Protein AF-A0A067TMC1-F1 (afdb_monomer)

pLDDT: mean 85.46, std 11.44, range [53.53, 95.75]

Secondary structure (DSSP, 8-state):
-HHIIIIIHHHHHHHHHHHHHHHHHH-PPP-HHHHHHHHHHHHHHH--HHHHHHHHHHTT-PPP-

Organism: Galerina marginata (strain CBS 339.88) (NCBI:txid685588)

Nearest PDB structures (foldseek):
  7qqd-assembly2_B  TM=6.083E-01  e=4.143E+00  Homo sapiens
  6c04-assembly1_D  TM=4.649E-01  e=7.252E+00  Mycobacterium tuberculosis
  8scx-assembly1_B  TM=4.433E-01  e=8.740E+00  Saccharomyces cerevisiae

Foldseek 3Di:
DLCCVLQVVQLVVQLVVLQVVCCVPPVDGDDPVCPCVSSVVSNVVRPDPVSVCVSCVVVVHHPDD

Solvent-accessible surface area (backbone atoms only — not comparable to full-atom values): 3704 Å² total; per-residue (Å²): 112,40,56,54,60,53,51,49,44,54,33,54,53,42,32,50,49,48,51,55,46,42,33,71,76,72,68,45,74,90,43,89,85,51,38,63,58,50,47,46,54,25,44,67,72,51,73,39,71,67,47,53,54,49,23,31,49,70,58,75,41,75,76,84,130

Mean predicted aligned error: 5.7 Å

Sequence (65 aa):
QGLDVVVFGPLKTEYGKSRDNLLRETGEAISKENFLKVYGEAHLKVLKPELIQTAFCKTGIVPFN

Radius of gyration: 14.3 Å; Cα contacts (8 Å, |Δi|>4): 49; chains: 1; bounding box: 33×18×39 Å

Structure (mmCIF, N/CA/C/O backbone):
data_AF-A0A067TMC1-F1
#
_entry.id   AF-A0A067TMC1-F1
#
loop_
_atom_site.group_PDB
_atom_site.id
_atom_site.type_symbol
_atom_site.label_atom_id
_atom_site.label_alt_id
_atom_site.label_comp_id
_atom_site.label_asym_id
_atom_site.label_entity_id
_atom_site.label_seq_id
_atom_site.pdbx_PDB_ins_code
_atom_site.Cartn_x
_atom_site.Cartn_y
_atom_site.Cartn_z
_atom_site.occupancy
_atom_site.B_iso_or_equiv
_atom_site.auth_seq_id
_atom_site.auth_comp_id
_atom_site.auth_asym_id
_atom_site.auth_atom_id
_atom_site.pdbx_PDB_model_num
ATOM 1 N N . GLN A 1 1 ? 0.275 1.279 -18.644 1.00 59.41 1 GLN A N 1
ATOM 2 C CA . GLN A 1 1 ? -0.117 -0.031 -18.076 1.00 59.41 1 GLN A CA 1
ATOM 3 C C . GLN A 1 1 ? 0.971 -0.684 -17.214 1.00 59.41 1 GLN A C 1
ATOM 5 O O . GLN A 1 1 ? 0.616 -1.346 -16.251 1.00 59.41 1 GLN A O 1
ATOM 10 N N . GLY A 1 2 ? 2.278 -0.500 -17.470 1.00 65.19 2 GLY A N 1
ATOM 11 C CA . GLY A 1 2 ? 3.313 -1.050 -16.570 1.00 65.19 2 GLY A CA 1
ATOM 12 C C . GLY A 1 2 ? 3.310 -0.445 -15.156 1.00 65.19 2 GLY A C 1
ATOM 13 O O . GLY A 1 2 ? 3.548 -1.164 -14.192 1.00 65.19 2 GLY A O 1
ATOM 14 N N . LEU A 1 3 ? 2.935 0.833 -15.011 1.00 69.94 3 LEU A N 1
ATOM 15 C CA . LEU A 1 3 ? 2.751 1.480 -13.704 1.00 69.94 3 LEU A CA 1
ATOM 16 C C . LEU A 1 3 ? 1.650 0.806 -12.862 1.00 69.94 3 LEU A C 1
ATOM 18 O O . LEU A 1 3 ? 1.855 0.555 -11.677 1.00 69.94 3 LEU A O 1
ATOM 22 N N . ASP A 1 4 ? 0.519 0.444 -13.478 1.00 67.88 4 ASP A N 1
ATOM 23 C CA . ASP A 1 4 ? -0.582 -0.236 -12.783 1.00 67.88 4 ASP A CA 1
ATOM 24 C C . ASP A 1 4 ? -0.177 -1.604 -12.241 1.00 67.88 4 ASP A C 1
ATOM 26 O O . ASP A 1 4 ? -0.493 -1.950 -11.102 1.00 67.88 4 ASP A O 1
ATOM 30 N N . VAL A 1 5 ? 0.568 -2.374 -13.033 1.00 71.69 5 VAL A N 1
ATOM 31 C CA . VAL A 1 5 ? 0.979 -3.729 -12.654 1.00 71.69 5 VAL A CA 1
ATOM 32 C C . VAL A 1 5 ? 2.118 -3.707 -11.635 1.00 71.69 5 VAL A C 1
ATOM 34 O O . VAL A 1 5 ? 2.115 -4.505 -10.700 1.00 71.69 5 VAL A O 1
ATOM 37 N N . VAL A 1 6 ? 3.095 -2.812 -11.801 1.00 77.06 6 VAL A N 1
ATOM 38 C CA . VAL A 1 6 ? 4.325 -2.830 -10.995 1.00 77.06 6 VAL A CA 1
ATOM 39 C C . VAL A 1 6 ? 4.196 -2.004 -9.718 1.00 77.06 6 VAL A C 1
ATOM 41 O O . VAL A 1 6 ? 4.784 -2.380 -8.712 1.00 77.06 6 VAL A O 1
ATOM 44 N N . VAL A 1 7 ? 3.413 -0.922 -9.718 1.00 82.50 7 VAL A N 1
ATOM 45 C CA . VAL A 1 7 ? 3.277 -0.036 -8.549 1.00 82.50 7 VAL A CA 1
ATOM 46 C C . VAL A 1 7 ? 1.918 -0.210 -7.877 1.00 82.50 7 VAL A C 1
ATOM 48 O O . VAL A 1 7 ? 1.864 -0.523 -6.686 1.00 82.50 7 VAL A O 1
ATOM 51 N N . PHE A 1 8 ? 0.808 -0.080 -8.614 1.00 84.62 8 PHE A N 1
ATOM 52 C CA . PHE A 1 8 ? -0.521 -0.141 -7.988 1.00 84.62 8 PHE A CA 1
ATOM 53 C C . PHE A 1 8 ? -0.925 -1.553 -7.538 1.00 84.62 8 PHE A C 1
ATOM 55 O O . PHE A 1 8 ? -1.592 -1.686 -6.512 1.00 84.62 8 PHE A O 1
ATOM 62 N N . GLY A 1 9 ? -0.491 -2.610 -8.229 1.00 89.00 9 GLY A N 1
ATOM 63 C CA . GLY A 1 9 ? -0.736 -4.001 -7.824 1.00 89.00 9 GLY A CA 1
ATOM 64 C C . GLY A 1 9 ? -0.169 -4.346 -6.436 1.00 89.00 9 GLY A C 1
ATOM 65 O O . GLY A 1 9 ? -0.934 -4.727 -5.537 1.00 89.00 9 GLY A O 1
ATOM 66 N N . PRO A 1 10 ? 1.149 -4.184 -6.213 1.00 90.31 10 PRO A N 1
ATOM 67 C CA . PRO A 1 10 ? 1.761 -4.399 -4.903 1.00 90.31 10 PRO A CA 1
ATOM 68 C C . PRO A 1 10 ? 1.199 -3.472 -3.823 1.00 90.31 10 PRO A C 1
ATOM 70 O O . PRO A 1 10 ? 0.930 -3.930 -2.712 1.00 90.31 10 PRO A O 1
ATOM 73 N N . LEU A 1 11 ? 0.932 -2.204 -4.158 1.00 93.19 11 LEU A N 1
ATOM 74 C CA . LEU A 1 11 ? 0.364 -1.241 -3.214 1.00 93.19 11 LEU A CA 1
ATOM 75 C C . LEU A 1 11 ? -1.031 -1.662 -2.746 1.00 93.19 11 LEU A C 1
ATOM 77 O O . LEU A 1 11 ? -1.298 -1.671 -1.548 1.00 93.19 11 LEU A O 1
ATOM 81 N N . LYS A 1 12 ? -1.908 -2.067 -3.672 1.00 92.25 12 LYS A N 1
ATOM 82 C CA . LYS A 1 12 ? -3.254 -2.559 -3.348 1.00 92.25 12 LYS A CA 1
ATOM 83 C C . LYS A 1 12 ? -3.200 -3.802 -2.461 1.00 92.25 12 LYS A C 1
ATOM 85 O O . LYS A 1 12 ? -4.004 -3.932 -1.542 1.00 92.25 12 LYS A O 1
AT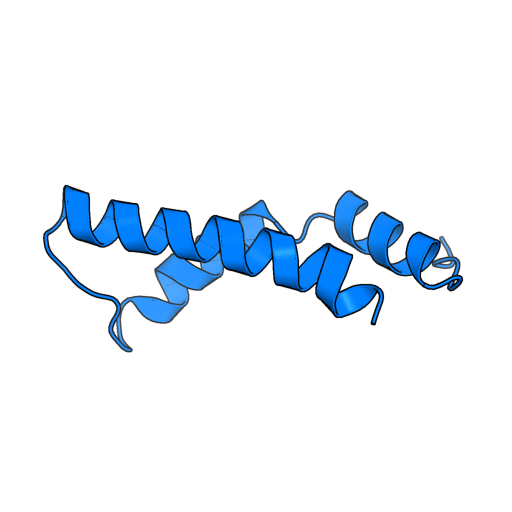OM 90 N N . THR A 1 13 ? -2.251 -4.697 -2.731 1.00 94.19 13 THR A N 1
ATOM 91 C CA . THR A 1 13 ? -2.052 -5.920 -1.944 1.00 94.19 13 THR A CA 1
ATOM 92 C C . THR A 1 13 ? -1.627 -5.592 -0.517 1.00 94.19 13 THR A C 1
ATOM 94 O O . THR A 1 13 ? -2.207 -6.117 0.431 1.00 94.19 13 THR A O 1
ATOM 97 N N . GLU A 1 14 ? -0.635 -4.718 -0.352 1.00 94.88 14 GLU A N 1
ATOM 98 C CA . GLU A 1 14 ? -0.128 -4.359 0.972 1.00 94.88 14 GLU A CA 1
ATOM 99 C C . GLU A 1 14 ? -1.144 -3.540 1.766 1.00 94.88 14 GLU A C 1
ATOM 101 O O . GLU A 1 14 ? -1.413 -3.848 2.922 1.00 94.88 14 GLU A O 1
ATOM 106 N N . TYR A 1 15 ? -1.794 -2.569 1.125 1.00 95.75 15 TYR A N 1
ATOM 107 C CA . TYR A 1 15 ? -2.864 -1.794 1.744 1.00 95.75 15 TYR A CA 1
ATOM 108 C C . TYR A 1 15 ? -4.029 -2.679 2.210 1.00 95.75 15 TYR A C 1
ATOM 110 O O . TYR A 1 15 ? -4.537 -2.496 3.316 1.00 95.75 15 TYR A O 1
ATOM 118 N N . GLY A 1 16 ? -4.426 -3.672 1.403 1.00 95.06 16 GLY A N 1
ATOM 119 C CA . GLY A 1 16 ? -5.443 -4.652 1.787 1.00 95.06 16 GLY A CA 1
ATOM 120 C C . GLY A 1 16 ? -5.060 -5.426 3.049 1.00 95.06 16 GLY A C 1
ATOM 121 O O . GLY A 1 16 ? -5.877 -5.541 3.958 1.00 95.06 16 GLY A O 1
ATOM 122 N N . LYS A 1 17 ? -3.801 -5.872 3.156 1.00 95.25 17 LYS A N 1
ATOM 123 C CA . LYS A 1 17 ? -3.294 -6.537 4.368 1.00 95.25 17 LYS A CA 1
ATOM 124 C C . LYS A 1 17 ? -3.319 -5.614 5.582 1.00 95.25 17 LYS A C 1
ATOM 126 O O . LYS A 1 17 ? -3.795 -6.032 6.631 1.00 95.25 17 LYS A O 1
ATOM 131 N N . SER A 1 18 ? -2.840 -4.376 5.451 1.00 94.31 18 SER A N 1
ATOM 132 C CA . SER A 1 18 ? -2.828 -3.420 6.566 1.00 94.31 18 SER A CA 1
ATOM 133 C C . SER A 1 18 ? -4.240 -3.095 7.051 1.00 94.31 18 SER A C 1
ATOM 135 O O . SER A 1 18 ? -4.482 -3.047 8.254 1.00 94.31 18 SER A O 1
ATOM 137 N N . ARG A 1 19 ? -5.197 -2.949 6.127 1.00 94.44 19 ARG A N 1
ATOM 138 C CA . ARG A 1 19 ? -6.618 -2.800 6.457 1.00 94.44 19 ARG A CA 1
ATOM 139 C C . ARG A 1 19 ? -7.160 -4.014 7.209 1.00 94.44 19 ARG A C 1
ATOM 141 O O . ARG A 1 19 ? -7.835 -3.850 8.219 1.00 94.44 19 ARG A O 1
ATOM 148 N N . ASP A 1 20 ? -6.916 -5.216 6.695 1.00 95.31 20 ASP A N 1
ATOM 149 C CA . ASP A 1 20 ? -7.462 -6.442 7.281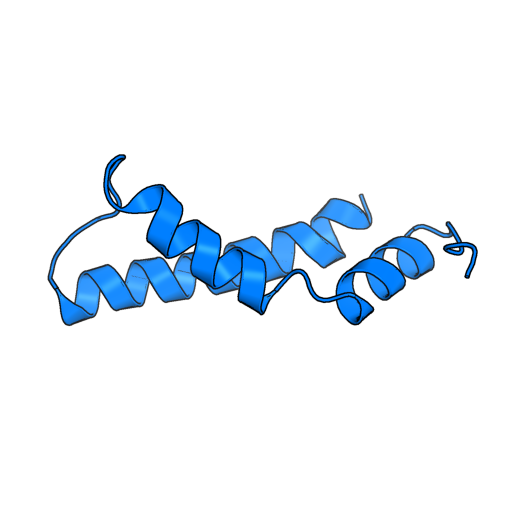 1.00 95.31 20 ASP A CA 1
ATOM 150 C C . ASP A 1 20 ? -6.851 -6.718 8.666 1.00 95.31 20 ASP A C 1
ATOM 152 O O . ASP A 1 20 ? -7.540 -7.219 9.554 1.00 95.31 20 ASP A O 1
ATOM 156 N N . ASN A 1 21 ? -5.582 -6.350 8.871 1.00 94.38 21 ASN A N 1
ATOM 157 C CA . ASN A 1 21 ? -4.924 -6.402 10.174 1.00 94.38 21 ASN A CA 1
ATOM 158 C C . ASN A 1 21 ? -5.512 -5.379 11.149 1.00 94.38 21 ASN A C 1
ATOM 160 O O . ASN A 1 21 ? -5.845 -5.769 12.262 1.00 94.38 21 ASN A O 1
ATOM 164 N N . LEU A 1 22 ? -5.719 -4.123 10.726 1.00 93.69 22 LEU A N 1
ATOM 165 C CA . LEU A 1 22 ? -6.382 -3.109 11.554 1.00 93.69 22 LEU A CA 1
ATOM 166 C C . LEU A 1 22 ? -7.736 -3.627 12.054 1.00 93.69 22 LEU A C 1
ATOM 168 O O . LEU A 1 22 ? -7.978 -3.666 13.256 1.00 93.69 22 LEU A O 1
ATOM 172 N N . LEU A 1 23 ? -8.574 -4.121 11.139 1.00 94.88 23 LEU A N 1
ATOM 173 C CA . LEU A 1 23 ? -9.887 -4.653 11.496 1.00 94.88 23 LEU A CA 1
ATOM 174 C C . LEU A 1 23 ? -9.791 -5.837 12.469 1.00 94.88 23 LEU A C 1
ATOM 176 O O . LEU A 1 23 ? -10.620 -5.963 13.365 1.00 94.88 23 LEU A O 1
ATOM 180 N N . ARG A 1 24 ? -8.794 -6.712 12.307 1.00 95.62 24 ARG A N 1
ATOM 181 C CA . ARG A 1 24 ? -8.606 -7.880 13.178 1.00 95.62 24 ARG A CA 1
ATOM 182 C C . ARG A 1 24 ? -8.089 -7.511 14.569 1.00 95.62 2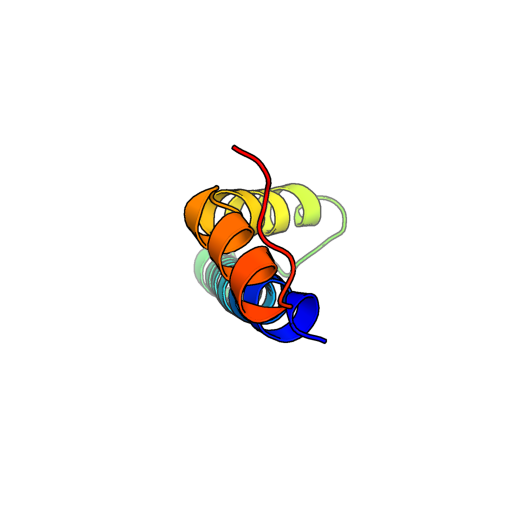4 ARG A C 1
ATOM 184 O O . ARG A 1 24 ? -8.477 -8.158 15.535 1.00 95.62 24 ARG A O 1
ATOM 191 N N . GLU A 1 25 ? -7.196 -6.533 14.659 1.00 94.50 25 GLU A N 1
ATOM 192 C CA . GLU A 1 25 ? -6.503 -6.169 15.900 1.00 94.50 25 GLU A CA 1
ATOM 193 C C . GLU A 1 25 ? -7.304 -5.182 16.749 1.00 94.50 25 GLU A C 1
ATOM 195 O O . GLU A 1 25 ? -7.340 -5.318 17.970 1.00 94.50 25 GLU A O 1
ATOM 200 N N . THR A 1 26 ? -7.958 -4.203 16.121 1.00 93.50 26 THR A N 1
ATOM 201 C CA . THR A 1 26 ? -8.681 -3.136 16.830 1.00 93.50 26 THR A CA 1
ATOM 202 C C . THR A 1 26 ? -10.196 -3.247 16.700 1.00 93.50 26 THR A C 1
ATOM 204 O O . THR A 1 26 ? -10.920 -2.633 17.479 1.00 93.50 26 THR A O 1
ATOM 207 N N . GLY A 1 27 ? -10.697 -4.017 15.727 1.00 94.31 27 GLY A N 1
ATOM 208 C CA . GLY A 1 27 ? -12.119 -4.034 15.371 1.00 94.31 27 GLY A CA 1
ATOM 209 C C . GLY A 1 27 ? -12.564 -2.815 14.556 1.00 94.31 27 GLY A C 1
ATOM 210 O O . GLY A 1 27 ? -13.740 -2.713 14.208 1.00 94.31 27 GLY A O 1
ATOM 211 N N . GLU A 1 28 ? -11.652 -1.895 14.228 1.00 92.38 28 GLU A N 1
ATOM 212 C CA . GLU A 1 28 ? -11.976 -0.667 13.506 1.00 92.38 28 GLU A CA 1
ATOM 213 C C . GLU A 1 28 ? -11.844 -0.844 11.991 1.00 92.38 28 GLU A C 1
ATOM 215 O O . GLU A 1 28 ? -10.886 -1.419 11.471 1.00 92.38 28 GLU A O 1
ATOM 220 N N . ALA A 1 29 ? -12.808 -0.294 11.257 1.00 93.31 29 ALA A N 1
ATOM 221 C CA . ALA A 1 29 ? -12.723 -0.185 9.808 1.00 93.31 29 ALA A CA 1
ATOM 222 C C . ALA A 1 29 ? -11.878 1.030 9.387 1.00 93.31 29 ALA A C 1
ATOM 224 O O . ALA A 1 29 ? -11.582 1.931 10.175 1.00 93.31 29 ALA A O 1
ATOM 225 N N . ILE A 1 30 ? -11.530 1.089 8.100 1.00 94.69 30 ILE A N 1
ATOM 226 C CA . ILE A 1 30 ? -10.906 2.287 7.534 1.0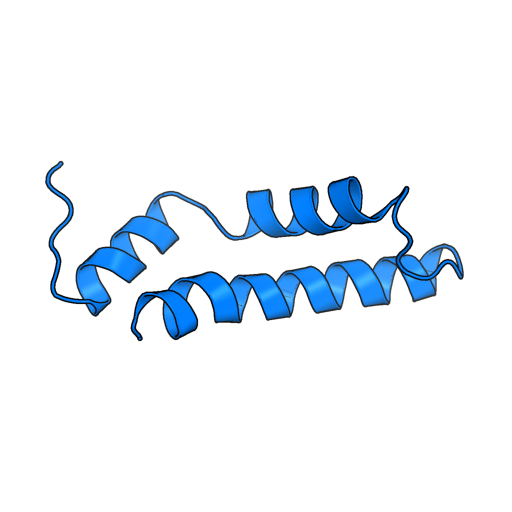0 94.69 30 ILE A CA 1
ATOM 227 C C . ILE A 1 30 ? -11.902 3.440 7.563 1.00 94.69 30 ILE A C 1
ATOM 229 O O . ILE A 1 30 ? -13.029 3.323 7.081 1.00 94.69 30 ILE A O 1
ATOM 233 N N . SER A 1 31 ? -11.436 4.566 8.077 1.00 93.25 31 SER A N 1
ATOM 234 C CA . SER A 1 31 ? -12.146 5.829 8.168 1.00 93.25 31 SER A CA 1
ATOM 235 C C . SER A 1 31 ? -11.281 6.951 7.590 1.00 93.25 31 SER A C 1
ATOM 237 O O . SER A 1 31 ? -10.117 6.748 7.238 1.00 93.25 31 SER A O 1
ATOM 239 N N . LYS A 1 32 ? -11.828 8.164 7.474 1.00 92.06 32 LYS A N 1
ATOM 240 C CA . LYS A 1 32 ? -11.058 9.310 6.959 1.00 92.06 32 LYS A CA 1
ATOM 241 C C . LYS A 1 32 ? -9.911 9.692 7.898 1.00 92.06 32 LYS A C 1
ATOM 243 O O . LYS A 1 32 ? -8.889 10.193 7.441 1.00 92.06 32 LYS A O 1
ATOM 248 N N . GLU A 1 33 ? -10.077 9.418 9.185 1.00 93.88 33 GLU A N 1
ATOM 249 C CA . GLU A 1 33 ? -9.147 9.762 10.255 1.00 93.88 33 GLU A CA 1
ATOM 250 C C . GLU A 1 33 ? -7.942 8.811 10.283 1.00 93.88 33 GLU A C 1
ATOM 252 O O . GLU A 1 33 ? -6.819 9.250 10.521 1.00 93.88 33 GLU A O 1
ATOM 257 N N . ASN A 1 34 ? -8.149 7.519 9.994 1.00 91.62 34 ASN A N 1
ATOM 258 C CA . ASN A 1 34 ? -7.078 6.516 10.002 1.00 91.62 34 ASN A CA 1
ATOM 259 C C . ASN A 1 34 ? -6.517 6.189 8.604 1.00 91.62 34 ASN A C 1
ATOM 261 O O . AS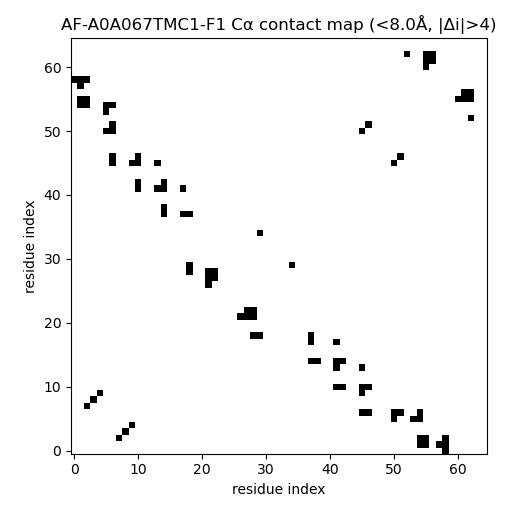N A 1 34 ? -5.431 5.612 8.505 1.00 91.62 34 ASN A O 1
ATOM 265 N N . PHE A 1 35 ? -7.199 6.602 7.525 1.00 93.19 35 PHE A N 1
ATOM 266 C CA . PHE A 1 35 ? -6.809 6.286 6.149 1.00 93.19 35 PHE A CA 1
ATOM 267 C C . PHE A 1 35 ? -5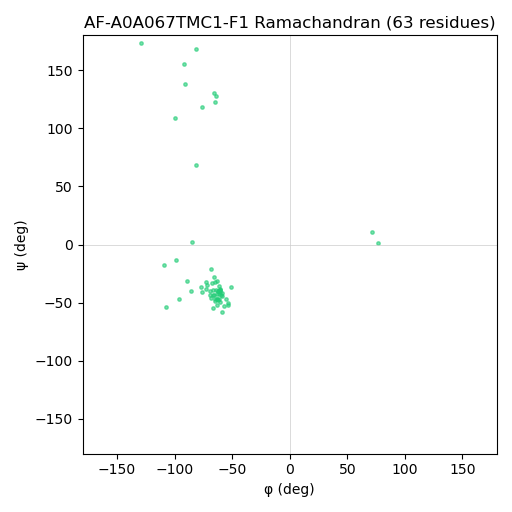.365 6.679 5.840 1.00 93.19 35 PHE A C 1
ATOM 269 O O . PHE A 1 35 ? -4.609 5.848 5.342 1.00 93.19 35 PHE A O 1
ATOM 276 N N . LEU A 1 36 ? -4.967 7.920 6.150 1.00 94.62 36 LEU A N 1
ATOM 277 C CA . LEU A 1 36 ? -3.622 8.417 5.836 1.00 94.62 36 LEU A CA 1
ATOM 278 C C . LEU A 1 36 ? -2.531 7.610 6.535 1.00 94.62 36 LEU A C 1
ATOM 280 O O . LEU A 1 36 ? -1.480 7.375 5.945 1.00 94.62 36 LEU A O 1
ATOM 284 N N . LYS A 1 37 ? -2.795 7.150 7.761 1.00 93.06 37 LYS A N 1
ATOM 285 C CA . LYS A 1 37 ? -1.864 6.306 8.506 1.00 93.06 37 LYS A CA 1
ATOM 286 C C . LYS A 1 37 ? -1.711 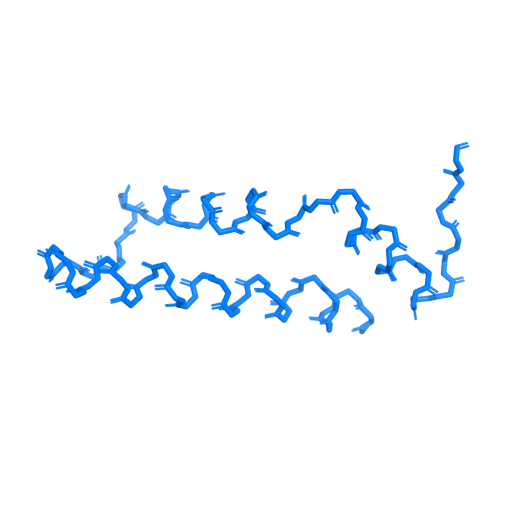4.946 7.824 1.00 93.06 37 LYS A C 1
ATOM 288 O O . LYS A 1 37 ? -0.607 4.575 7.442 1.00 93.06 37 LYS A O 1
ATOM 293 N N . VAL A 1 38 ? -2.823 4.247 7.591 1.00 94.00 38 VAL A N 1
ATOM 294 C CA . VAL A 1 38 ? -2.804 2.888 7.022 1.00 94.00 38 VAL A CA 1
ATOM 295 C C . VAL A 1 38 ? -2.281 2.879 5.584 1.00 94.00 38 VAL A C 1
ATOM 297 O O . VAL A 1 38 ? -1.472 2.029 5.209 1.00 94.00 38 VAL A O 1
ATOM 300 N N . TYR A 1 39 ? -2.720 3.837 4.766 1.00 94.31 39 TYR A N 1
ATOM 301 C CA . TYR A 1 39 ? -2.221 3.996 3.404 1.00 94.31 39 TYR A CA 1
ATOM 302 C C . TYR A 1 39 ? -0.748 4.408 3.393 1.00 94.31 39 TYR A C 1
ATOM 304 O O . TYR A 1 39 ? 0.021 3.847 2.618 1.00 94.31 39 TYR A O 1
ATOM 312 N N . GLY A 1 40 ? -0.341 5.348 4.251 1.00 92.75 40 GLY A N 1
ATOM 313 C CA . GLY A 1 40 ? 1.039 5.823 4.337 1.00 92.75 40 GLY A CA 1
ATOM 314 C C . GLY A 1 40 ? 2.024 4.707 4.682 1.00 92.75 40 GLY A C 1
ATOM 315 O O . GLY A 1 40 ? 3.056 4.577 4.027 1.00 92.75 40 GLY A O 1
ATOM 316 N N . GLU A 1 41 ? 1.678 3.844 5.637 1.00 92.69 41 GLU A N 1
ATOM 317 C CA . GLU A 1 41 ? 2.489 2.675 5.996 1.00 92.69 41 GLU A CA 1
ATOM 318 C C . GLU A 1 41 ? 2.640 1.696 4.819 1.00 92.69 41 GLU A C 1
ATOM 320 O O . GLU A 1 41 ? 3.754 1.282 4.488 1.00 92.69 41 GLU A O 1
ATOM 325 N N . ALA A 1 42 ? 1.540 1.371 4.130 1.00 93.81 42 ALA A N 1
ATOM 326 C CA . ALA A 1 42 ? 1.579 0.519 2.940 1.00 93.81 42 ALA A CA 1
ATOM 327 C C . ALA A 1 42 ? 2.378 1.164 1.792 1.00 93.81 42 ALA A C 1
ATOM 329 O O . ALA A 1 42 ? 3.145 0.489 1.103 1.00 93.81 42 ALA A O 1
ATOM 330 N N . HIS A 1 43 ? 2.241 2.478 1.613 1.00 92.88 43 HIS A N 1
ATOM 331 C CA . HIS A 1 43 ? 2.944 3.253 0.598 1.00 92.88 43 HIS A CA 1
ATOM 332 C C . HIS A 1 43 ? 4.458 3.228 0.820 1.00 92.88 43 HIS A C 1
ATOM 334 O O . HIS A 1 43 ? 5.195 2.854 -0.089 1.00 92.88 43 HIS A O 1
ATOM 340 N N . LEU A 1 44 ? 4.921 3.549 2.031 1.00 91.88 44 LEU A N 1
ATOM 341 C CA . LEU A 1 44 ? 6.347 3.541 2.382 1.00 91.88 44 LEU A CA 1
ATOM 342 C C . LEU A 1 44 ? 6.967 2.143 2.281 1.00 91.88 44 LEU A C 1
ATOM 344 O O . LEU A 1 44 ? 8.143 1.997 1.949 1.00 91.88 44 LEU A O 1
ATOM 348 N N . LYS A 1 45 ? 6.180 1.098 2.545 1.00 90.38 45 LYS A N 1
ATOM 349 C CA . LYS A 1 45 ? 6.643 -0.287 2.433 1.00 90.38 45 LYS A CA 1
ATOM 350 C C . LYS A 1 45 ? 6.825 -0.736 0.982 1.00 90.38 45 LYS A C 1
ATOM 352 O O . LYS A 1 45 ? 7.727 -1.531 0.711 1.00 90.38 45 LYS A O 1
ATOM 357 N N . VAL A 1 46 ? 5.980 -0.250 0.073 1.00 90.69 46 VAL A N 1
ATOM 358 C CA . VAL A 1 46 ? 5.930 -0.700 -1.324 1.00 90.69 46 VAL A CA 1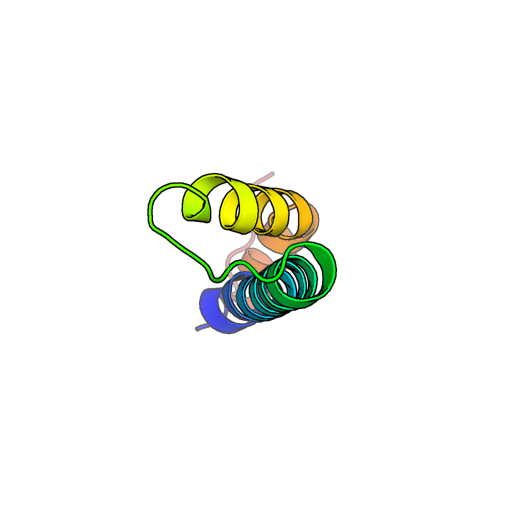
ATOM 359 C C . VAL A 1 46 ? 6.735 0.198 -2.263 1.00 90.69 46 VAL A C 1
ATOM 361 O O . VAL A 1 46 ? 7.499 -0.323 -3.073 1.00 90.69 46 VAL A O 1
ATOM 364 N N . LEU A 1 47 ? 6.600 1.524 -2.179 1.00 88.75 47 LEU A N 1
ATOM 365 C CA . LEU A 1 47 ? 7.234 2.464 -3.112 1.00 88.75 47 LEU A CA 1
ATOM 366 C C . LEU A 1 47 ? 8.698 2.723 -2.744 1.00 88.75 47 LEU A C 1
ATOM 368 O O . LEU A 1 47 ? 9.088 3.817 -2.342 1.00 88.75 47 LEU A O 1
ATOM 372 N N . LYS A 1 48 ? 9.520 1.691 -2.911 1.00 88.81 48 LYS A N 1
ATOM 373 C CA . LYS A 1 48 ? 10.972 1.782 -2.781 1.00 88.81 48 LYS A CA 1
ATOM 374 C C . LYS A 1 48 ? 11.630 2.088 -4.131 1.00 88.81 48 LYS A C 1
ATOM 376 O O . LYS A 1 48 ? 11.055 1.736 -5.169 1.00 88.81 48 LYS A O 1
ATOM 381 N N . PRO A 1 49 ? 12.832 2.694 -4.147 1.00 83.88 49 PRO A N 1
ATOM 382 C CA . PRO A 1 49 ? 13.537 3.038 -5.382 1.00 83.88 49 PRO A CA 1
ATOM 383 C C . PRO A 1 49 ? 13.663 1.867 -6.363 1.00 83.88 49 PRO A C 1
ATOM 385 O O . PRO A 1 49 ? 13.503 2.057 -7.566 1.00 83.88 49 PRO A O 1
ATOM 388 N N . GLU A 1 50 ? 13.858 0.646 -5.866 1.00 83.88 50 GLU A N 1
ATOM 389 C CA . GLU A 1 50 ? 14.028 -0.552 -6.692 1.00 83.88 50 GLU A CA 1
ATOM 390 C C . GLU A 1 50 ? 12.743 -0.907 -7.455 1.00 83.88 50 GLU A C 1
ATOM 392 O O . GLU A 1 50 ? 12.787 -1.286 -8.629 1.00 83.88 50 GLU A O 1
ATOM 397 N N . LEU A 1 51 ? 11.578 -0.751 -6.812 1.00 82.44 51 LEU A N 1
ATOM 398 C CA . LEU A 1 51 ? 10.284 -1.005 -7.447 1.00 82.44 51 LEU A CA 1
ATOM 399 C C . LEU A 1 51 ? 9.986 0.054 -8.511 1.00 82.44 51 LEU A C 1
ATOM 401 O O . LEU A 1 51 ? 9.497 -0.276 -9.590 1.00 82.44 51 LEU A O 1
ATOM 405 N N . ILE A 1 52 ? 10.325 1.313 -8.227 1.00 82.31 52 ILE A N 1
ATOM 406 C CA . ILE A 1 52 ? 10.1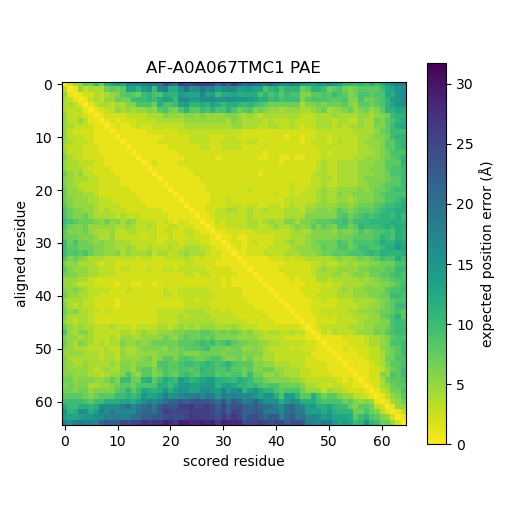54 2.425 -9.164 1.00 82.31 52 ILE A CA 1
ATOM 407 C C . ILE A 1 52 ? 11.049 2.238 -10.394 1.00 82.31 52 ILE A C 1
ATOM 409 O O . ILE A 1 52 ? 10.558 2.304 -11.520 1.00 82.31 52 ILE A O 1
ATOM 413 N N . GLN A 1 53 ? 12.326 1.901 -10.208 1.00 80.81 53 GLN A N 1
ATOM 414 C CA . GLN A 1 53 ? 13.238 1.590 -11.315 1.00 80.81 53 GLN A CA 1
ATOM 415 C C . GLN A 1 53 ? 12.757 0.385 -12.135 1.00 80.81 53 GLN A C 1
ATOM 417 O O . GLN A 1 53 ? 12.778 0.418 -13.366 1.00 80.81 53 GLN A O 1
ATOM 422 N N . THR A 1 54 ? 12.247 -0.654 -11.466 1.00 80.12 54 THR A N 1
ATOM 423 C CA . THR A 1 54 ? 11.640 -1.814 -12.136 1.00 80.12 54 THR A CA 1
ATOM 424 C C . THR A 1 54 ? 10.417 -1.409 -12.957 1.00 80.12 54 THR A C 1
ATOM 426 O O . THR A 1 54 ? 10.237 -1.905 -14.070 1.00 80.12 54 THR A O 1
ATOM 429 N N . ALA A 1 55 ? 9.579 -0.505 -12.442 1.00 80.25 55 ALA A N 1
ATOM 430 C CA . ALA A 1 55 ? 8.406 -0.008 -13.153 1.00 80.25 55 ALA A CA 1
ATOM 431 C C . ALA A 1 55 ? 8.811 0.729 -14.433 1.00 80.25 55 ALA A C 1
ATOM 433 O O . ALA A 1 55 ? 8.293 0.403 -15.501 1.00 80.25 55 ALA A O 1
ATOM 434 N N . PHE A 1 56 ? 9.784 1.640 -14.340 1.00 77.50 56 PHE A N 1
ATOM 435 C CA . PHE A 1 56 ? 10.340 2.346 -15.492 1.00 77.50 56 PHE A CA 1
ATOM 436 C C . PHE A 1 56 ? 10.898 1.358 -16.532 1.00 77.50 56 PHE A C 1
ATOM 438 O O . PHE A 1 56 ? 10.425 1.341 -17.674 1.00 77.50 56 PHE A O 1
ATOM 445 N N . CYS A 1 57 ? 11.769 0.432 -16.116 1.00 77.94 57 CYS A N 1
ATOM 446 C CA . CYS A 1 57 ? 12.348 -0.595 -16.988 1.00 77.94 57 CYS A CA 1
ATOM 447 C C . CYS A 1 57 ? 11.277 -1.436 -17.708 1.00 77.94 57 CYS A C 1
ATOM 449 O O . CYS A 1 57 ? 11.314 -1.589 -18.929 1.00 77.94 57 CYS A O 1
ATOM 451 N N . LYS A 1 58 ? 10.256 -1.915 -16.983 1.00 74.81 58 LYS A N 1
ATOM 452 C CA . LYS A 1 58 ? 9.152 -2.698 -17.567 1.00 74.81 58 LYS A CA 1
ATOM 453 C C . LYS A 1 58 ? 8.245 -1.891 -18.494 1.00 74.81 58 LYS A C 1
ATOM 455 O O . LYS A 1 58 ? 7.560 -2.481 -19.324 1.00 74.81 58 LYS A O 1
ATOM 460 N N . THR A 1 59 ? 8.224 -0.567 -18.368 1.00 74.88 59 THR A N 1
ATOM 461 C CA . THR A 1 59 ? 7.537 0.319 -19.320 1.00 74.88 59 THR A CA 1
ATOM 462 C C . THR A 1 59 ? 8.383 0.686 -20.540 1.00 74.88 59 THR A C 1
ATOM 464 O O . THR A 1 59 ? 7.909 1.441 -21.382 1.00 74.88 59 THR A O 1
ATOM 467 N N . GLY A 1 60 ? 9.611 0.164 -20.656 1.00 69.31 60 GLY A N 1
ATOM 468 C CA . GLY A 1 60 ? 10.544 0.523 -21.728 1.00 69.31 60 GLY A CA 1
ATOM 469 C C . GLY A 1 60 ? 11.125 1.932 -21.584 1.00 69.31 60 GLY A C 1
ATOM 470 O O . GLY A 1 60 ? 11.763 2.430 -22.507 1.00 69.31 60 GLY A O 1
ATOM 471 N N . ILE A 1 61 ? 10.913 2.574 -20.433 1.00 68.44 61 ILE A N 1
ATOM 472 C CA . ILE A 1 61 ? 11.469 3.881 -20.095 1.00 68.44 61 ILE A CA 1
ATOM 473 C C . ILE A 1 61 ? 12.673 3.599 -19.203 1.00 68.44 61 ILE A C 1
ATOM 475 O O . ILE A 1 61 ? 12.516 3.157 -18.073 1.00 68.44 61 ILE A O 1
ATOM 479 N N . VAL A 1 62 ? 13.890 3.801 -19.695 1.00 62.50 62 VAL A N 1
ATOM 480 C CA . VAL A 1 62 ? 15.079 3.661 -18.845 1.00 62.50 62 VAL A CA 1
ATOM 481 C C . VAL A 1 62 ? 15.164 4.913 -17.968 1.00 62.50 62 VAL A C 1
ATOM 483 O O . VAL A 1 62 ? 15.263 6.009 -18.525 1.00 62.50 62 VAL A O 1
ATOM 486 N N . PRO A 1 63 ? 15.091 4.802 -16.628 1.00 60.72 63 PRO A N 1
ATOM 487 C CA . PRO A 1 63 ? 15.326 5.956 -15.780 1.00 60.72 63 PRO A CA 1
ATOM 488 C C . PRO A 1 63 ? 16.790 6.370 -15.965 1.00 60.72 63 PRO A C 1
ATOM 490 O O . PRO A 1 63 ? 17.694 5.550 -15.804 1.00 60.72 63 PRO A O 1
ATOM 493 N N . PHE A 1 64 ? 17.014 7.616 -16.380 1.00 53.53 64 PHE A N 1
ATOM 494 C CA . PHE A 1 64 ? 18.356 8.191 -16.428 1.00 53.53 64 PHE A CA 1
ATOM 495 C C . PHE A 1 64 ? 18.870 8.263 -14.986 1.00 53.53 64 PHE A C 1
ATOM 497 O O . PHE A 1 64 ? 18.139 8.728 -14.109 1.00 53.53 64 PHE A O 1
ATOM 504 N N . ASN A 1 65 ? 20.063 7.721 -14.749 1.00 55.22 65 ASN A N 1
ATOM 505 C CA . ASN A 1 65 ? 20.696 7.698 -13.431 1.00 55.22 65 ASN A CA 1
ATOM 506 C C . ASN A 1 65 ? 21.284 9.073 -13.104 1.00 55.22 65 ASN A C 1
ATOM 508 O O . ASN A 1 65 ? 21.937 9.638 -14.014 1.00 55.22 65 ASN A O 1
#